Protein AF-A0A9P5XNY4-F1 (afdb_monomer_lite)

InterPro domains:
  IPR004217 Tim10-like [PF02953] (2-53)
  IPR035427 Tim10-like domain superfamily [G3DSA:1.10.287.810] (1-59)
  IPR035427 Tim10-like domain superfamily [SSF144122] (2-56)

pLDDT: mean 94.32, std 7.16, range [55.0, 98.69]

Radius of gyration: 15.38 Å; chains: 1; bounding box: 42×22×38 Å

Sequence (59 aa):
RIQSTIHQLTSTCWDKCITSAPGNSFSRSEASCLVNCVERFLDTSLYLVNQIQNKRVSQ

Foldseek 3Di:
DVVVVVVVLCVVQCVVQPPDDADPDDDPSSVVSSVVSSVVVVVVVVVVVVVVVVVVVVD

Secondary structure (DSSP, 8-state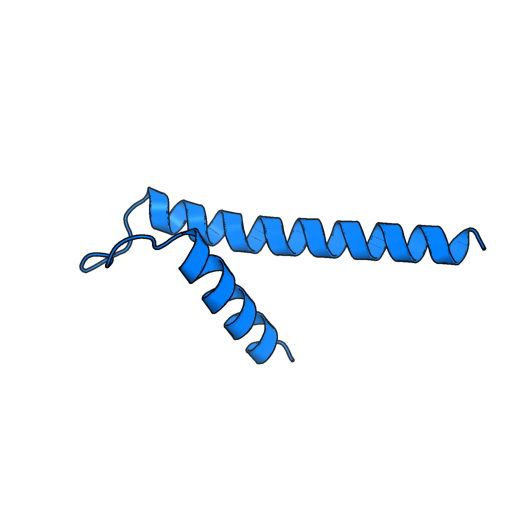):
-HHHHHHHHHHHHHHHH--S---SS--HHHHHHHHHHHHHHHHHHHHHHHHHHHHHHT-

Organism: NCBI:txid1400762

Structure (mmCIF, N/CA/C/O backbone):
data_AF-A0A9P5XNY4-F1
#
_entry.id   AF-A0A9P5XNY4-F1
#
loop_
_atom_site.group_PDB
_atom_site.id
_atom_site.type_symbol
_atom_site.label_atom_id
_atom_site.label_alt_id
_atom_site.label_comp_id
_atom_site.label_asym_id
_atom_site.label_entity_id
_atom_site.label_seq_id
_atom_site.pdbx_PDB_ins_code
_atom_site.Cartn_x
_atom_site.Cartn_y
_atom_site.Cartn_z
_atom_site.occupancy
_atom_site.B_iso_or_equiv
_atom_site.auth_seq_id
_atom_site.auth_comp_id
_atom_site.auth_asym_id
_atom_site.auth_atom_id
_atom_site.pdbx_PDB_model_num
ATOM 1 N N . ARG A 1 1 ? -3.764 -19.212 7.030 1.00 80.75 1 ARG A N 1
ATOM 2 C CA . ARG A 1 1 ? -4.297 -17.823 7.039 1.00 80.75 1 ARG A CA 1
ATOM 3 C C . ARG A 1 1 ? -3.195 -16.799 6.752 1.00 80.75 1 ARG A C 1
ATOM 5 O O . ARG A 1 1 ? -3.373 -16.062 5.800 1.00 80.75 1 ARG A O 1
ATOM 12 N N . ILE A 1 2 ? -2.043 -16.835 7.439 1.00 93.31 2 ILE A N 1
ATOM 13 C CA . ILE A 1 2 ? -0.895 -15.932 7.175 1.00 93.31 2 ILE A CA 1
ATOM 14 C C . ILE A 1 2 ? -0.455 -15.933 5.702 1.00 93.31 2 ILE A C 1
ATOM 16 O O . ILE A 1 2 ? -0.341 -14.872 5.107 1.00 93.31 2 ILE A O 1
ATOM 20 N N . GLN A 1 3 ? -0.299 -17.109 5.086 1.00 96.69 3 GLN A N 1
ATOM 21 C CA . GLN A 1 3 ? 0.087 -17.213 3.669 1.00 96.69 3 GLN A CA 1
ATOM 22 C C . GLN A 1 3 ? -0.880 -16.478 2.726 1.00 96.69 3 GLN A C 1
ATOM 24 O O . GLN A 1 3 ? -0.457 -15.757 1.834 1.00 96.69 3 GLN A O 1
ATOM 29 N N . SER A 1 4 ? -2.189 -16.582 2.974 1.00 96.56 4 SER A N 1
ATOM 30 C CA . SER A 1 4 ? -3.198 -15.856 2.192 1.00 96.56 4 SER A CA 1
ATOM 31 C C . SER A 1 4 ? -3.061 -14.343 2.350 1.00 96.56 4 SER A C 1
ATOM 33 O O . SER A 1 4 ? -3.221 -13.620 1.374 1.00 96.56 4 SER A O 1
ATOM 35 N N . THR A 1 5 ? -2.761 -13.866 3.560 1.00 95.38 5 THR A N 1
ATOM 36 C CA . THR A 1 5 ? -2.521 -12.443 3.824 1.00 95.38 5 T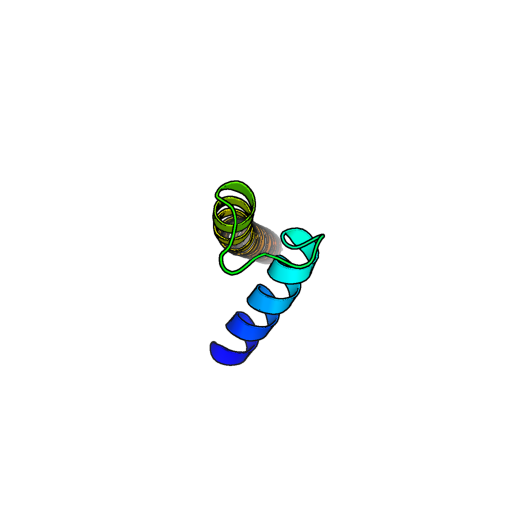HR A CA 1
ATOM 37 C C . THR A 1 5 ? -1.261 -11.958 3.116 1.00 95.38 5 THR A C 1
ATOM 39 O O . THR A 1 5 ? -1.295 -10.899 2.503 1.00 95.38 5 THR A O 1
ATOM 42 N N . ILE A 1 6 ? -0.182 -12.749 3.133 1.00 97.31 6 ILE A N 1
ATOM 43 C CA . ILE A 1 6 ? 1.051 -12.440 2.398 1.00 97.31 6 ILE A CA 1
ATOM 44 C C . ILE A 1 6 ? 0.743 -12.298 0.908 1.00 97.31 6 ILE A C 1
ATOM 46 O O . ILE A 1 6 ? 1.023 -11.250 0.343 1.00 97.31 6 ILE A O 1
ATOM 50 N N . HIS A 1 7 ? 0.088 -13.286 0.290 1.00 97.81 7 HIS A N 1
ATOM 51 C CA . HIS A 1 7 ? -0.264 -13.216 -1.133 1.00 97.81 7 HIS A CA 1
ATOM 52 C C . HIS A 1 7 ? -1.127 -11.995 -1.472 1.00 97.81 7 HIS A C 1
ATOM 54 O O . HIS A 1 7 ? -0.890 -11.328 -2.479 1.00 97.81 7 HIS A O 1
ATOM 60 N N . GLN A 1 8 ? -2.100 -11.672 -0.620 1.00 97.38 8 GLN A N 1
ATOM 61 C CA . GLN A 1 8 ? -2.983 -10.529 -0.829 1.00 97.38 8 GLN A CA 1
ATOM 62 C C . GLN A 1 8 ? -2.235 -9.191 -0.727 1.00 97.38 8 GLN A C 1
ATOM 64 O O . GLN A 1 8 ? -2.437 -8.309 -1.564 1.00 97.38 8 GLN A O 1
ATO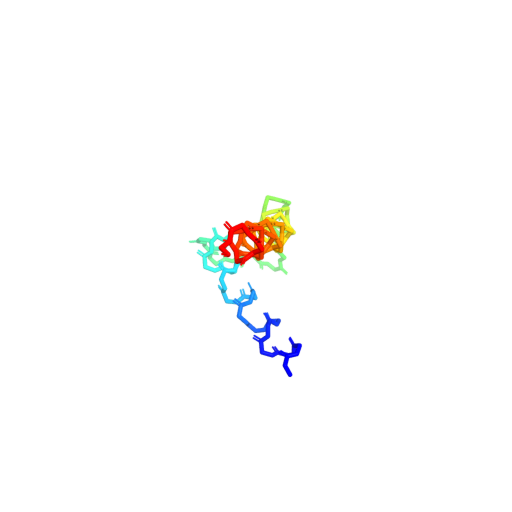M 69 N N . LEU A 1 9 ? -1.348 -9.050 0.263 1.00 98.12 9 LEU A N 1
ATOM 70 C CA . LEU A 1 9 ? -0.495 -7.872 0.424 1.00 98.12 9 LEU A CA 1
ATOM 71 C C . LEU A 1 9 ? 0.502 -7.744 -0.726 1.00 98.12 9 LEU A C 1
ATOM 73 O O . LEU A 1 9 ? 0.653 -6.655 -1.270 1.00 98.12 9 LEU A O 1
ATOM 77 N N . THR A 1 10 ? 1.128 -8.848 -1.142 1.00 98.06 10 THR A N 1
ATOM 78 C CA . THR A 1 10 ? 2.038 -8.870 -2.289 1.00 98.06 10 THR A CA 1
ATOM 79 C C . THR A 1 10 ? 1.334 -8.379 -3.546 1.00 98.06 10 THR A C 1
ATOM 81 O O . THR A 1 10 ? 1.835 -7.451 -4.163 1.00 98.06 10 THR A O 1
ATOM 84 N N . SER A 1 11 ? 0.160 -8.922 -3.892 1.00 97.81 11 SER A N 1
ATOM 85 C CA . SER A 1 11 ? -0.592 -8.475 -5.076 1.00 97.81 11 SER A CA 1
ATOM 86 C C . SER A 1 11 ? -0.975 -6.998 -4.974 1.00 97.81 11 SER A C 1
ATOM 88 O O . SER A 1 11 ? -0.696 -6.217 -5.875 1.00 97.81 11 SER A O 1
ATOM 90 N N . THR A 1 12 ? -1.547 -6.589 -3.838 1.00 97.88 12 THR A N 1
ATOM 91 C CA . THR A 1 12 ? -2.028 -5.212 -3.641 1.00 97.88 12 THR A CA 1
ATOM 92 C C . THR A 1 12 ? -0.895 -4.190 -3.719 1.00 97.88 12 THR A C 1
ATOM 94 O O . THR A 1 12 ? -1.056 -3.121 -4.306 1.00 97.88 12 THR A O 1
ATOM 97 N N . CYS A 1 13 ? 0.242 -4.486 -3.090 1.00 98.38 13 CYS A N 1
ATOM 98 C CA . CYS A 1 13 ? 1.380 -3.578 -3.068 1.00 98.38 13 CYS A CA 1
ATOM 99 C C . CYS A 1 13 ? 2.179 -3.614 -4.366 1.00 98.38 13 CYS A C 1
ATOM 101 O O . CYS A 1 13 ? 2.707 -2.578 -4.761 1.00 98.38 13 CYS A O 1
ATOM 103 N N . TRP A 1 14 ? 2.211 -4.752 -5.060 1.00 97.62 14 TRP A N 1
ATOM 104 C CA . TRP A 1 14 ? 2.773 -4.844 -6.401 1.00 97.62 14 TRP A CA 1
ATOM 105 C C . TRP A 1 14 ? 2.045 -3.905 -7.363 1.00 97.62 14 TRP A C 1
ATOM 107 O O . TRP A 1 14 ? 2.675 -3.009 -7.918 1.00 97.62 14 TRP A O 1
ATOM 117 N N . ASP A 1 15 ? 0.717 -4.012 -7.451 1.00 96.88 15 ASP A N 1
ATOM 118 C CA . ASP A 1 15 ? -0.102 -3.197 -8.360 1.00 96.88 15 ASP A CA 1
ATOM 119 C C . ASP A 1 15 ? -0.012 -1.690 -8.063 1.00 96.88 15 ASP A C 1
ATOM 121 O O . ASP A 1 15 ? -0.206 -0.853 -8.943 1.00 96.88 15 ASP A O 1
ATOM 125 N N . LYS A 1 16 ? 0.279 -1.321 -6.809 1.00 97.12 16 LYS A N 1
ATOM 126 C CA . LYS A 1 16 ? 0.427 0.080 -6.386 1.00 97.12 16 LYS A CA 1
ATOM 127 C C . LYS A 1 16 ? 1.818 0.649 -6.630 1.00 97.12 16 LYS A C 1
ATOM 129 O O . LYS A 1 16 ? 1.930 1.836 -6.924 1.00 97.12 16 LYS A O 1
ATOM 134 N N . CYS A 1 17 ? 2.857 -0.151 -6.418 1.00 97.81 17 CYS A N 1
ATOM 135 C CA . CYS A 1 17 ? 4.232 0.337 -6.369 1.00 97.81 17 CYS A CA 1
ATOM 136 C C . CYS A 1 17 ? 5.020 0.063 -7.647 1.00 97.81 17 CYS A C 1
ATOM 138 O O . CYS A 1 17 ? 5.955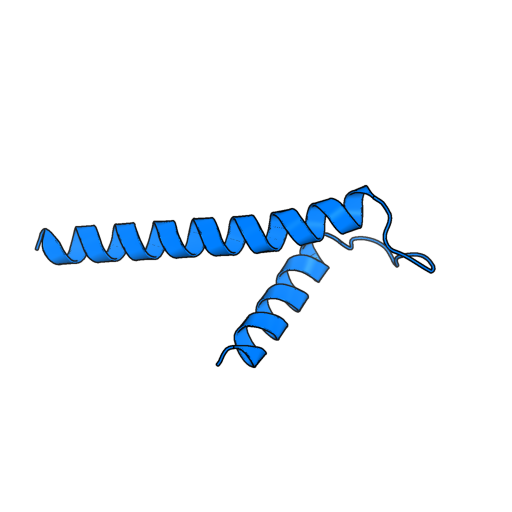 0.806 -7.934 1.00 97.81 17 CYS A O 1
ATOM 140 N N . ILE A 1 18 ? 4.661 -0.977 -8.401 1.00 96.19 18 ILE A N 1
ATOM 141 C CA . ILE A 1 18 ? 5.379 -1.408 -9.599 1.00 96.19 18 ILE A CA 1
ATOM 142 C C . ILE A 1 18 ? 4.536 -1.059 -10.826 1.00 96.19 18 ILE A C 1
ATOM 144 O O . ILE A 1 18 ? 3.697 -1.832 -11.279 1.00 96.19 18 ILE A O 1
ATOM 148 N N . THR A 1 19 ? 4.736 0.150 -11.348 1.00 90.81 19 THR A N 1
ATOM 149 C CA . THR A 1 19 ? 3.978 0.693 -12.494 1.00 90.81 19 THR A CA 1
ATOM 150 C C . THR A 1 19 ? 4.655 0.452 -13.843 1.00 90.81 19 THR A C 1
ATOM 152 O O . THR A 1 19 ? 4.044 0.631 -14.895 1.00 90.81 19 THR A O 1
ATOM 155 N N . SER A 1 20 ? 5.914 0.028 -13.819 1.00 86.62 20 SER A N 1
ATOM 156 C CA . SER A 1 20 ? 6.716 -0.356 -14.977 1.00 86.62 20 SER A CA 1
ATOM 157 C C . SER A 1 20 ? 7.431 -1.665 -14.680 1.00 86.62 20 SER A C 1
ATOM 159 O O . SER A 1 20 ? 7.627 -2.002 -13.516 1.00 86.62 20 SER A O 1
ATOM 161 N N . ALA A 1 21 ? 7.846 -2.393 -15.720 1.00 85.44 21 ALA A N 1
ATOM 162 C CA . ALA A 1 21 ? 8.681 -3.572 -15.531 1.00 85.44 21 ALA A CA 1
ATOM 163 C C . ALA A 1 21 ? 9.957 -3.168 -14.762 1.00 85.44 21 ALA A C 1
ATOM 165 O O . ALA A 1 21 ? 10.718 -2.338 -15.272 1.00 85.44 21 ALA A O 1
ATOM 166 N N . PRO A 1 22 ? 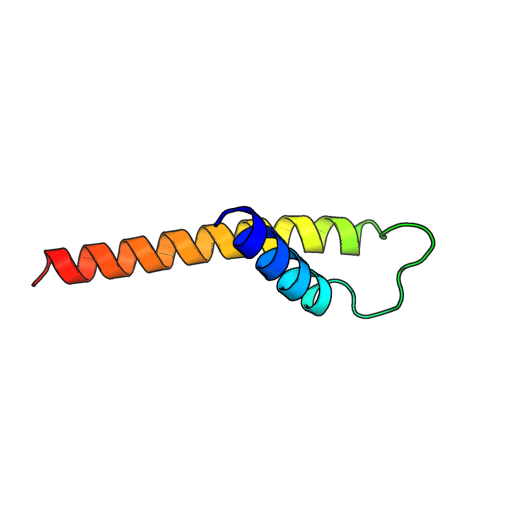10.181 -3.697 -13.546 1.00 81.12 22 PRO A N 1
ATOM 167 C CA . PRO A 1 22 ? 11.383 -3.381 -12.796 1.00 81.12 22 PRO A CA 1
ATOM 168 C C . PRO A 1 22 ? 12.601 -3.950 -13.532 1.00 81.12 22 PRO A C 1
ATOM 170 O O . PRO A 1 22 ? 12.497 -4.914 -14.294 1.00 81.12 22 PRO A O 1
ATOM 173 N N . GLY A 1 23 ? 13.765 -3.337 -13.317 1.00 85.12 23 GLY A N 1
ATOM 174 C CA . GLY A 1 23 ? 15.027 -3.869 -13.830 1.00 85.12 23 GLY A CA 1
ATOM 175 C C . GLY A 1 23 ? 15.442 -5.152 -13.100 1.00 85.12 23 GLY A C 1
ATOM 176 O O . GLY A 1 23 ? 14.640 -5.833 -12.467 1.00 85.12 23 GLY A O 1
ATOM 177 N N . ASN A 1 24 ? 16.741 -5.456 -13.100 1.00 92.75 24 ASN A N 1
ATOM 178 C CA . ASN A 1 24 ? 17.280 -6.603 -12.349 1.00 92.75 24 ASN A CA 1
ATOM 179 C C . ASN A 1 24 ? 17.072 -6.493 -10.823 1.00 92.75 24 ASN A C 1
ATOM 181 O O . ASN A 1 24 ? 17.261 -7.467 -10.096 1.00 92.75 24 ASN A O 1
ATOM 185 N N . SER A 1 25 ? 16.723 -5.305 -10.332 1.00 92.12 25 SER A N 1
ATOM 186 C CA . SER A 1 25 ? 16.396 -5.029 -8.941 1.00 92.12 25 SER A CA 1
ATOM 187 C C . SER A 1 25 ? 15.382 -3.892 -8.847 1.00 92.12 25 SER A C 1
ATOM 189 O O . SER A 1 25 ? 15.233 -3.092 -9.775 1.00 92.12 25 SER A O 1
ATOM 191 N N . PHE A 1 26 ? 14.711 -3.798 -7.698 1.00 94.50 26 PHE A N 1
ATOM 192 C CA . PHE A 1 26 ? 13.894 -2.634 -7.382 1.00 94.50 26 PHE A CA 1
ATOM 193 C C . PHE A 1 26 ? 14.769 -1.391 -7.226 1.00 94.50 26 PHE A C 1
ATOM 195 O O . PHE A 1 26 ? 15.819 -1.409 -6.572 1.00 94.50 26 PHE A O 1
ATOM 202 N N . SER A 1 27 ? 14.297 -0.287 -7.788 1.00 94.31 27 SER A N 1
ATOM 203 C CA . SER A 1 27 ? 14.781 1.047 -7.464 1.00 94.31 27 SER A CA 1
ATOM 204 C C . SER A 1 27 ? 14.535 1.366 -5.985 1.00 94.31 27 SER A C 1
ATOM 206 O O . SER A 1 27 ? 13.705 0.757 -5.303 1.00 94.31 27 SER A O 1
ATOM 208 N N . ARG A 1 28 ? 15.236 2.381 -5.468 1.00 95.62 28 ARG A N 1
ATOM 209 C CA . ARG A 1 28 ? 15.058 2.827 -4.076 1.00 95.62 28 ARG A CA 1
ATOM 210 C C . ARG A 1 28 ? 13.619 3.267 -3.786 1.00 95.62 28 ARG A C 1
ATOM 212 O O . ARG A 1 28 ? 13.119 3.019 -2.692 1.00 95.62 28 ARG A O 1
ATOM 219 N N . SER A 1 29 ? 12.957 3.896 -4.758 1.00 95.44 29 SER A N 1
ATOM 220 C CA . SER A 1 29 ? 11.567 4.339 -4.637 1.00 95.44 29 SER A CA 1
ATOM 221 C C . SER A 1 29 ? 10.584 3.172 -4.622 1.00 95.44 29 SER A C 1
ATOM 223 O O . SER A 1 29 ? 9.681 3.172 -3.792 1.00 95.44 29 SER A O 1
ATOM 225 N N . GLU A 1 30 ? 10.773 2.158 -5.471 1.00 97.12 30 GLU A N 1
ATOM 226 C CA . GLU A 1 30 ? 9.928 0.953 -5.476 1.00 97.12 30 GLU A CA 1
ATOM 227 C C . GLU A 1 30 ? 10.065 0.178 -4.163 1.00 97.12 30 GLU A C 1
ATOM 229 O O . GLU A 1 30 ? 9.061 -0.152 -3.534 1.00 97.12 30 GLU A O 1
ATOM 234 N N . ALA A 1 31 ? 11.299 -0.035 -3.693 1.00 96.56 31 ALA A N 1
ATOM 235 C CA . ALA A 1 31 ? 11.553 -0.715 -2.427 1.00 96.56 31 ALA A CA 1
ATOM 236 C C . ALA A 1 31 ? 10.911 0.027 -1.240 1.00 96.56 31 ALA A C 1
ATOM 238 O O . ALA A 1 31 ? 10.221 -0.585 -0.425 1.00 96.56 31 ALA A O 1
ATOM 239 N N . SER A 1 32 ? 11.078 1.353 -1.168 1.00 98.31 32 SER A N 1
ATOM 240 C CA . SER A 1 32 ? 10.442 2.168 -0.127 1.00 98.31 32 SER A CA 1
ATOM 241 C C . SER A 1 32 ? 8.914 2.153 -0.236 1.00 98.31 32 SER A C 1
ATOM 243 O O . SER A 1 32 ? 8.231 2.053 0.782 1.00 98.31 32 SER A O 1
ATOM 245 N N . CYS A 1 33 ? 8.360 2.199 -1.451 1.00 98.38 33 CYS A N 1
ATOM 246 C CA . CYS A 1 33 ? 6.918 2.106 -1.663 1.00 98.38 33 CYS A CA 1
ATOM 247 C C . CYS A 1 33 ? 6.355 0.781 -1.141 1.00 98.38 33 CYS A C 1
ATOM 249 O O . CYS A 1 33 ? 5.351 0.796 -0.434 1.00 98.38 33 CYS A O 1
ATOM 251 N N . LEU A 1 34 ? 7.004 -0.349 -1.444 1.00 98.25 34 LEU A N 1
ATOM 252 C CA . LEU A 1 34 ? 6.550 -1.673 -1.013 1.00 98.25 34 LEU A CA 1
ATOM 253 C C . LEU A 1 34 ? 6.506 -1.790 0.517 1.00 98.25 34 LEU A C 1
ATOM 255 O O . LEU A 1 34 ? 5.501 -2.256 1.055 1.00 98.25 34 LEU A O 1
ATOM 259 N N . VAL A 1 35 ? 7.546 -1.312 1.212 1.00 98.44 35 VAL A N 1
ATOM 260 C CA . VAL A 1 35 ? 7.591 -1.274 2.688 1.00 98.44 35 VAL A CA 1
ATOM 261 C C . VAL A 1 35 ? 6.439 -0.430 3.234 1.00 98.44 35 VAL A C 1
ATOM 263 O O . VAL A 1 35 ? 5.598 -0.931 3.981 1.00 98.44 35 VAL A O 1
ATOM 266 N N . ASN A 1 36 ? 6.331 0.816 2.767 1.00 98.62 36 ASN A N 1
ATOM 267 C CA . ASN A 1 36 ? 5.290 1.742 3.209 1.00 98.62 36 ASN A CA 1
ATOM 268 C C . ASN A 1 36 ? 3.877 1.229 2.893 1.00 98.62 36 ASN A C 1
ATOM 270 O O . ASN A 1 36 ? 2.937 1.492 3.637 1.00 98.62 36 ASN A O 1
ATOM 274 N N . CYS A 1 37 ? 3.688 0.525 1.776 1.00 98.69 37 CYS A N 1
ATOM 275 C CA . CYS A 1 37 ? 2.391 -0.016 1.384 1.00 98.69 37 CYS A CA 1
ATOM 276 C C . CYS A 1 37 ? 1.891 -1.055 2.392 1.00 98.69 37 CYS A C 1
ATOM 278 O O . CYS A 1 37 ? 0.738 -0.983 2.823 1.00 98.69 37 CYS A O 1
ATOM 280 N N . VAL A 1 38 ? 2.760 -1.988 2.791 1.00 98.44 38 VAL A N 1
ATOM 281 C CA . VAL A 1 38 ? 2.409 -3.027 3.763 1.00 98.44 38 VAL A CA 1
ATOM 282 C C . VAL A 1 38 ? 2.147 -2.414 5.137 1.00 98.44 38 VAL A C 1
ATOM 284 O O . VAL A 1 38 ? 1.101 -2.691 5.723 1.00 98.44 38 VAL A O 1
ATOM 287 N N . GLU A 1 39 ? 3.033 -1.540 5.622 1.00 98.50 39 GLU A N 1
ATOM 288 C CA . GLU A 1 39 ? 2.872 -0.863 6.918 1.00 98.50 39 GLU A CA 1
ATOM 289 C C . GLU A 1 39 ? 1.549 -0.089 6.982 1.00 98.50 39 GLU A C 1
ATOM 291 O O . GLU A 1 39 ? 0.715 -0.339 7.854 1.00 98.50 39 GLU A O 1
ATOM 296 N N . ARG A 1 40 ? 1.268 0.745 5.972 1.00 98.31 40 ARG A N 1
ATOM 297 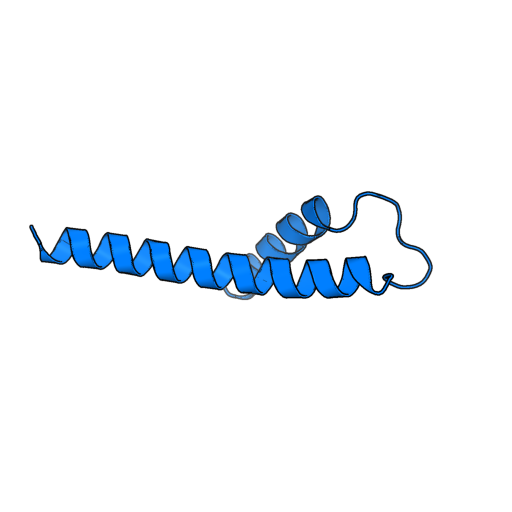C CA . ARG A 1 40 ? 0.023 1.527 5.907 1.00 98.31 40 ARG A CA 1
ATOM 298 C C . ARG A 1 40 ? -1.227 0.656 5.840 1.00 98.31 40 ARG A C 1
ATOM 300 O O . ARG A 1 40 ? -2.266 1.046 6.381 1.00 98.31 40 ARG A O 1
ATOM 307 N N . PHE A 1 41 ? -1.167 -0.492 5.164 1.00 97.88 41 PHE A N 1
ATOM 308 C CA . PHE A 1 41 ? -2.293 -1.423 5.126 1.00 97.88 41 PHE A CA 1
ATOM 309 C C . PHE A 1 41 ? -2.588 -1.984 6.519 1.00 97.88 41 PHE A C 1
ATOM 311 O O . PHE A 1 41 ? -3.752 -2.028 6.929 1.00 97.88 41 PHE A O 1
ATOM 318 N N . LEU A 1 42 ? -1.550 -2.399 7.248 1.00 97.44 42 LEU A N 1
ATOM 319 C CA . LEU A 1 42 ? -1.686 -2.951 8.594 1.00 97.44 42 LEU A CA 1
ATOM 320 C C . LEU A 1 42 ? -2.198 -1.894 9.577 1.00 97.44 42 LEU A C 1
ATOM 322 O O . LEU A 1 42 ? -3.174 -2.160 10.281 1.00 97.44 42 LEU A O 1
ATOM 326 N N . ASP A 1 43 ? -1.632 -0.686 9.548 1.00 97.81 43 ASP A N 1
ATOM 327 C CA . ASP A 1 43 ? -2.053 0.433 10.399 1.00 97.81 43 ASP A CA 1
ATOM 328 C C . ASP A 1 43 ? -3.523 0.789 10.177 1.00 97.81 43 ASP A C 1
ATOM 330 O O . ASP A 1 43 ? -4.309 0.898 11.122 1.00 97.81 43 ASP A O 1
ATOM 334 N N . THR A 1 44 ? -3.927 0.908 8.909 1.00 97.38 44 THR A N 1
ATOM 335 C CA . THR A 1 44 ? -5.315 1.222 8.550 1.00 97.38 44 THR A CA 1
ATOM 336 C C . THR A 1 44 ? -6.255 0.095 8.969 1.00 97.38 44 THR A C 1
ATOM 338 O O . THR A 1 44 ? -7.329 0.353 9.511 1.00 97.38 44 THR A O 1
ATOM 341 N N . SER A 1 45 ? -5.855 -1.162 8.764 1.00 96.38 45 SER A N 1
ATOM 342 C CA . SER A 1 45 ? -6.656 -2.324 9.159 1.00 96.38 45 SER A CA 1
ATOM 343 C C . SER A 1 45 ? -6.870 -2.365 10.672 1.00 96.38 45 SER A C 1
ATOM 345 O O . SER A 1 45 ? -8.001 -2.548 11.125 1.00 96.38 45 SER A O 1
ATOM 347 N N . LEU A 1 46 ? -5.814 -2.137 11.458 1.00 97.12 46 LEU A N 1
ATOM 348 C CA . LEU A 1 46 ? -5.896 -2.080 12.916 1.00 97.12 46 LEU A CA 1
ATOM 349 C C . LEU A 1 46 ? -6.774 -0.915 13.380 1.00 97.12 46 LEU A C 1
ATOM 351 O O . LEU A 1 46 ? -7.638 -1.097 14.239 1.00 97.12 46 LEU A O 1
ATOM 355 N N . TYR A 1 47 ? -6.601 0.265 12.782 1.00 97.69 47 TYR A N 1
ATOM 356 C CA . TYR A 1 47 ? -7.436 1.426 13.069 1.00 97.69 47 TYR A CA 1
ATOM 357 C C . TYR A 1 47 ? -8.921 1.127 12.826 1.00 97.69 47 TYR A C 1
ATOM 359 O O . TYR A 1 47 ? -9.745 1.352 13.711 1.00 97.69 47 TYR A O 1
ATOM 367 N N . LEU A 1 48 ? -9.270 0.563 11.665 1.00 97.31 48 LEU A N 1
ATOM 368 C CA . LEU A 1 48 ? -10.654 0.224 11.329 1.00 97.31 48 LEU A CA 1
ATOM 369 C C . LEU A 1 48 ? -11.242 -0.809 12.292 1.00 97.31 48 LEU A C 1
ATOM 371 O O . LEU A 1 48 ? -12.371 -0.637 12.751 1.00 97.31 48 LEU A O 1
ATOM 375 N N . VAL A 1 49 ? -10.484 -1.853 12.636 1.00 96.94 49 VAL A N 1
ATOM 376 C CA . VAL A 1 49 ? -10.924 -2.858 13.613 1.00 96.94 49 VAL A CA 1
ATOM 377 C C . VAL A 1 49 ? -11.203 -2.203 14.963 1.00 96.94 49 VAL A C 1
ATOM 379 O O . VAL A 1 49 ? -12.283 -2.416 15.510 1.00 96.94 49 VAL A O 1
ATOM 382 N N . ASN A 1 50 ? -10.296 -1.361 15.465 1.00 96.62 50 ASN A N 1
ATOM 383 C CA . ASN A 1 50 ? -10.487 -0.640 16.725 1.00 96.62 50 ASN A CA 1
ATOM 384 C C . ASN A 1 50 ? -11.733 0.252 16.693 1.00 96.62 50 ASN A C 1
ATOM 386 O O . ASN A 1 50 ? -12.539 0.219 17.619 1.00 96.62 50 ASN A O 1
ATOM 390 N N . GLN A 1 51 ? -11.948 0.997 15.605 1.00 96.69 51 GLN A N 1
ATOM 391 C CA . GLN A 1 51 ? -13.148 1.823 15.445 1.00 96.69 51 GLN A CA 1
ATOM 392 C C . GLN A 1 51 ? -14.432 0.985 15.452 1.00 96.69 51 GLN A C 1
ATOM 394 O O . GLN A 1 51 ? -15.420 1.367 16.078 1.00 96.69 51 GLN A O 1
ATOM 399 N N . ILE A 1 52 ? -14.427 -0.175 14.790 1.00 97.12 52 ILE A N 1
ATOM 400 C CA . ILE A 1 52 ? -15.572 -1.091 14.782 1.00 97.12 52 ILE A CA 1
ATOM 401 C C . ILE A 1 52 ? -15.829 -1.654 16.185 1.00 97.12 52 ILE A C 1
ATOM 403 O O . ILE A 1 52 ? -16.983 -1.699 16.604 1.00 97.12 52 ILE A O 1
ATOM 407 N N . GLN A 1 53 ? -14.788 -2.064 16.919 1.00 95.62 53 GLN A N 1
ATOM 408 C CA . GLN A 1 53 ? -14.945 -2.564 18.290 1.00 95.62 53 GLN A CA 1
ATOM 409 C C . GLN A 1 53 ? -15.498 -1.483 19.220 1.00 95.62 53 GLN A C 1
ATOM 411 O O . GLN A 1 53 ? -16.472 -1.731 19.923 1.00 95.62 53 GLN A O 1
ATOM 416 N N . ASN A 1 54 ? -14.958 -0.265 19.155 1.00 95.25 54 ASN A N 1
ATOM 417 C CA . ASN A 1 54 ? -15.434 0.854 19.966 1.00 95.25 54 ASN A CA 1
ATOM 418 C C . ASN A 1 54 ? -16.922 1.142 19.719 1.00 95.25 54 ASN A C 1
ATOM 420 O O . ASN A 1 54 ? -17.675 1.322 20.670 1.00 95.25 54 ASN A O 1
ATOM 424 N N . LYS A 1 55 ? -17.367 1.104 18.453 1.00 94.88 55 LYS A N 1
ATOM 425 C CA . LYS A 1 55 ? -18.786 1.281 18.100 1.00 94.88 55 LYS A CA 1
ATOM 426 C C . LYS A 1 55 ? -19.689 0.152 18.598 1.00 94.88 55 LYS A C 1
ATOM 428 O O . LYS A 1 55 ? -20.859 0.404 18.870 1.00 94.88 55 LYS A O 1
ATOM 433 N N . ARG A 1 56 ? -19.174 -1.079 18.691 1.00 92.12 56 ARG A N 1
ATOM 434 C CA . ARG A 1 56 ? -19.913 -2.230 19.240 1.00 92.12 56 ARG A CA 1
ATOM 435 C C . ARG A 1 56 ? -20.071 -2.145 20.754 1.00 92.12 56 ARG A C 1
ATOM 437 O O . ARG A 1 56 ? -21.098 -2.566 21.250 1.00 92.12 56 ARG A O 1
ATOM 444 N N . VAL A 1 57 ? -19.068 -1.622 21.462 1.00 85.88 57 VAL A N 1
ATOM 445 C CA . VAL A 1 57 ? -19.102 -1.450 22.927 1.00 85.88 57 VAL A CA 1
ATOM 446 C C . VAL A 1 57 ? -20.021 -0.297 23.346 1.00 85.88 57 VAL A C 1
ATOM 448 O O . VAL A 1 57 ? -20.556 -0.311 24.447 1.00 85.88 57 VAL A O 1
ATOM 451 N N . SER A 1 58 ? -20.208 0.709 22.487 1.00 75.06 58 SER A N 1
ATOM 452 C CA . SER A 1 58 ? -21.107 1.845 22.739 1.00 75.06 58 SER A CA 1
ATOM 453 C C . SER A 1 58 ? -22.589 1.593 22.402 1.00 75.06 58 SER A C 1
ATOM 455 O O . SER A 1 58 ? -23.375 2.537 22.471 1.00 75.06 58 SER A O 1
ATOM 457 N N . GLN A 1 59 ? -22.955 0.377 21.980 1.00 55.00 59 GLN A N 1
ATOM 458 C CA . GLN A 1 59 ? -24.343 -0.098 21.861 1.00 55.00 59 GLN A CA 1
ATOM 459 C C . GLN A 1 59 ? -24.680 -0.983 23.056 1.00 55.00 59 GLN A C 1
ATOM 461 O O . GLN A 1 59 ? -25.829 -0.874 23.534 1.00 55.00 59 GLN A O 1
#